Protein AF-A0A832W945-F1 (afdb_monomer_lite)

Foldseek 3Di:
DDDDDQQAANEDEQEDADPVSVVVCVVCLPSNHAYEYEELDHDPNVVVCVVVVSYHYDRDHD

Secondary structure (DSSP, 8-state):
-------TT-EEEEE--SHHHHHHHHHHTTTT-EEEEEES---HHHHHHHHTTSSEEEE---

pLDDT: mean 96.41, std 3.77, range [73.62, 98.44]

Sequence (62 aa):
MIINLNLEGKKIIVVGGGNEAEKRIKSILNEKCEITVISDSVNTQISKLVKTKKIKLKKQKI

Structure (mmCIF, N/CA/C/O backbone):
data_AF-A0A832W945-F1
#
_entry.id   AF-A0A832W945-F1
#
loop_
_atom_site.group_PDB
_atom_site.id
_atom_site.type_symbol
_atom_site.label_atom_id
_atom_site.label_alt_id
_atom_site.label_comp_id
_atom_site.label_asym_id
_atom_site.label_entity_id
_atom_site.label_seq_id
_atom_site.pdbx_PDB_ins_code
_atom_site.Cartn_x
_atom_site.Cartn_y
_atom_site.Cartn_z
_atom_site.occupancy
_atom_site.B_iso_or_equiv
_atom_site.auth_seq_id
_atom_site.auth_comp_id
_atom_site.auth_asym_id
_atom_site.auth_atom_id
_atom_site.pdbx_PDB_model_num
ATOM 1 N N . MET A 1 1 ? -12.540 25.069 -3.916 1.00 83.25 1 MET A N 1
ATOM 2 C CA . MET A 1 1 ? -13.251 24.515 -2.743 1.00 83.25 1 MET A CA 1
ATOM 3 C C . MET A 1 1 ? -12.424 23.364 -2.198 1.00 83.25 1 MET A C 1
ATOM 5 O O . MET A 1 1 ? -12.079 22.487 -2.977 1.00 83.25 1 MET A O 1
ATOM 9 N N . ILE A 1 2 ? -12.042 23.405 -0.922 1.00 92.81 2 ILE A N 1
ATOM 10 C CA . ILE A 1 2 ? -11.312 22.313 -0.261 1.00 92.81 2 ILE A CA 1
ATOM 11 C C . ILE A 1 2 ? -12.344 21.502 0.523 1.00 92.81 2 ILE A C 1
ATOM 13 O O . ILE A 1 2 ? -13.134 22.083 1.261 1.00 92.81 2 ILE A O 1
ATOM 17 N N . ILE A 1 3 ? -12.364 20.184 0.327 1.00 93.69 3 ILE A N 1
ATOM 18 C CA . ILE A 1 3 ? -13.306 19.263 0.975 1.00 93.69 3 ILE A CA 1
ATOM 19 C C . ILE A 1 3 ? -12.490 18.127 1.581 1.00 93.69 3 ILE A C 1
ATOM 21 O O . ILE A 1 3 ? -11.620 17.575 0.907 1.00 93.69 3 ILE A O 1
ATOM 25 N N . ASN A 1 4 ? -12.785 17.767 2.829 1.00 93.44 4 ASN A N 1
ATOM 26 C CA . ASN A 1 4 ? -12.260 16.545 3.421 1.00 93.44 4 ASN A CA 1
ATOM 27 C C . ASN A 1 4 ? -13.205 15.378 3.099 1.00 93.44 4 ASN A C 1
ATOM 29 O O . ASN A 1 4 ? -14.403 15.460 3.370 1.00 93.44 4 ASN A O 1
ATOM 33 N N . LEU A 1 5 ? -12.684 14.311 2.497 1.00 94.19 5 LEU A N 1
ATOM 34 C CA . LEU A 1 5 ? -13.474 13.137 2.131 1.00 94.19 5 LEU A CA 1
ATOM 35 C C . LEU A 1 5 ? -13.426 12.113 3.263 1.00 94.19 5 LEU A C 1
ATOM 37 O O . LEU A 1 5 ? -12.347 11.702 3.673 1.00 94.19 5 LEU A O 1
ATOM 41 N N . ASN A 1 6 ? -14.587 11.639 3.716 1.00 95.62 6 ASN A N 1
ATOM 42 C CA . ASN A 1 6 ? -14.640 10.485 4.610 1.00 95.62 6 ASN A CA 1
ATOM 43 C C . ASN A 1 6 ? -14.486 9.186 3.801 1.00 95.62 6 ASN A C 1
ATOM 45 O O . ASN A 1 6 ? -15.388 8.809 3.044 1.00 95.62 6 ASN A O 1
ATOM 49 N N . LEU A 1 7 ? -13.350 8.509 3.969 1.00 97.12 7 LEU A N 1
ATOM 50 C CA . LEU A 1 7 ? -13.019 7.274 3.255 1.00 97.12 7 LEU A CA 1
ATOM 51 C C . LEU A 1 7 ? -13.235 6.006 4.100 1.00 97.12 7 LEU A C 1
ATOM 53 O O . LEU A 1 7 ? -13.039 4.904 3.583 1.00 97.12 7 LEU A O 1
ATOM 57 N N . GLU A 1 8 ? -13.680 6.128 5.354 1.00 97.50 8 GLU A N 1
ATOM 58 C CA . GLU A 1 8 ? -13.877 4.983 6.249 1.00 97.50 8 GLU A CA 1
ATOM 59 C C . GLU A 1 8 ? -14.868 3.975 5.645 1.00 97.50 8 GLU A C 1
ATOM 61 O O . GLU A 1 8 ? -15.973 4.320 5.210 1.00 97.50 8 GLU A O 1
ATOM 66 N N . GLY A 1 9 ? -14.437 2.713 5.546 1.00 97.00 9 GLY A N 1
ATOM 67 C CA . GLY A 1 9 ? -15.218 1.626 4.948 1.00 97.00 9 GLY A CA 1
ATOM 68 C C . GLY A 1 9 ? -15.493 1.769 3.444 1.00 97.00 9 GLY A C 1
ATOM 69 O O . GLY A 1 9 ? -16.239 0.970 2.876 1.00 97.00 9 GLY A O 1
ATOM 70 N N . LYS A 1 10 ? -14.926 2.775 2.763 1.00 98.00 10 LYS A N 1
ATOM 71 C CA . LYS A 1 10 ? -15.086 2.950 1.313 1.00 98.00 10 LYS A CA 1
ATOM 72 C C . LYS A 1 10 ? -14.093 2.083 0.550 1.00 98.00 10 LYS A C 1
ATOM 74 O O . LYS A 1 10 ? -12.948 1.902 0.959 1.00 98.00 10 LYS A O 1
ATOM 79 N N . LYS A 1 11 ? -14.531 1.579 -0.605 1.00 98.00 11 LYS A N 1
ATO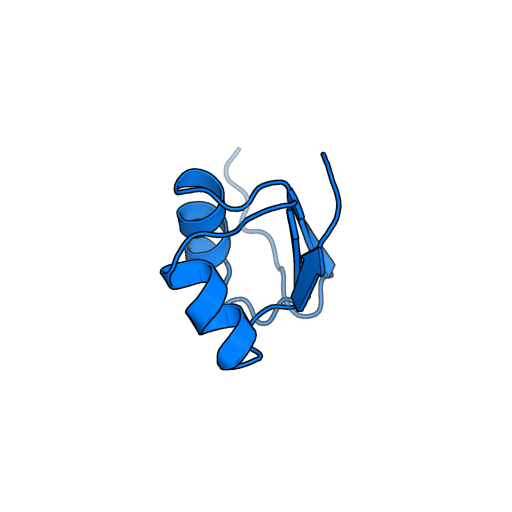M 80 C CA . LYS A 1 11 ? -13.683 0.836 -1.543 1.00 98.00 11 LYS A CA 1
ATOM 81 C C . LYS A 1 11 ? -12.937 1.816 -2.437 1.00 98.00 11 LYS A C 1
ATOM 83 O O . LYS A 1 11 ? -13.566 2.636 -3.101 1.00 98.00 11 LYS A O 1
ATOM 88 N N . ILE A 1 12 ? -11.615 1.698 -2.484 1.00 97.94 12 ILE A N 1
ATOM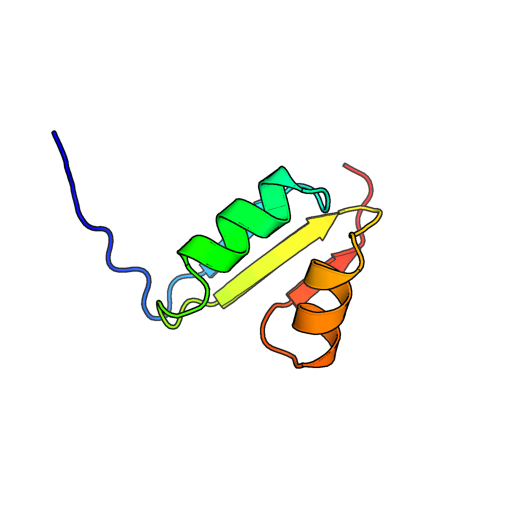 89 C CA . ILE A 1 12 ? -10.748 2.540 -3.308 1.00 97.94 12 ILE A CA 1
ATOM 90 C C . ILE A 1 12 ? -9.940 1.659 -4.247 1.00 97.94 12 ILE A C 1
ATOM 92 O O . ILE A 1 12 ? -9.303 0.691 -3.829 1.00 97.94 12 ILE A O 1
ATOM 96 N N . ILE A 1 13 ? -9.961 2.017 -5.527 1.00 98.00 13 ILE A N 1
ATOM 97 C CA . ILE A 1 13 ? -9.165 1.364 -6.559 1.00 98.00 13 ILE A CA 1
ATOM 98 C C . ILE A 1 13 ? -8.028 2.302 -6.947 1.00 98.00 13 ILE A C 1
ATOM 100 O O . ILE A 1 13 ? -8.257 3.451 -7.316 1.00 98.00 13 ILE A O 1
ATOM 104 N N . VAL A 1 14 ? -6.802 1.794 -6.881 1.00 97.81 14 VAL A N 1
ATOM 105 C CA . VAL A 1 14 ? -5.605 2.470 -7.383 1.00 97.81 14 VAL A CA 1
ATOM 106 C C . VAL A 1 14 ? -5.100 1.682 -8.583 1.00 97.81 14 VAL A C 1
ATOM 108 O O . VAL A 1 14 ? -4.829 0.489 -8.471 1.00 97.81 14 VAL A O 1
ATOM 111 N N . VAL A 1 15 ? -4.993 2.333 -9.737 1.00 97.69 15 VAL A N 1
ATOM 112 C CA . VAL A 1 15 ? -4.472 1.718 -10.964 1.00 97.69 15 VAL A CA 1
ATOM 113 C C . VAL A 1 15 ? -3.006 2.116 -11.131 1.00 97.69 15 VAL A C 1
ATOM 115 O O . VAL A 1 15 ? -2.672 3.300 -11.082 1.00 97.69 15 VAL A O 1
ATOM 118 N N . GLY A 1 16 ? -2.140 1.119 -11.301 1.00 96.75 16 GLY A N 1
ATOM 119 C CA . GLY A 1 16 ? -0.687 1.264 -11.368 1.00 96.75 16 GLY A CA 1
ATOM 120 C C . GLY A 1 16 ? 0.025 0.892 -10.063 1.00 96.75 16 GLY A C 1
ATOM 121 O O . GLY A 1 16 ? -0.540 0.949 -8.972 1.00 96.75 16 GLY A O 1
ATOM 122 N N . GLY A 1 17 ? 1.297 0.501 -10.183 1.00 97.00 17 GLY A N 1
ATOM 123 C CA . GLY A 1 17 ? 2.127 0.007 -9.074 1.00 97.00 17 GLY A CA 1
ATOM 124 C C . GLY A 1 17 ? 3.469 0.724 -8.898 1.00 97.00 17 GLY A C 1
ATOM 125 O O . GLY A 1 17 ? 4.361 0.198 -8.232 1.00 97.00 17 GLY A O 1
ATOM 126 N N . GLY A 1 18 ? 3.631 1.8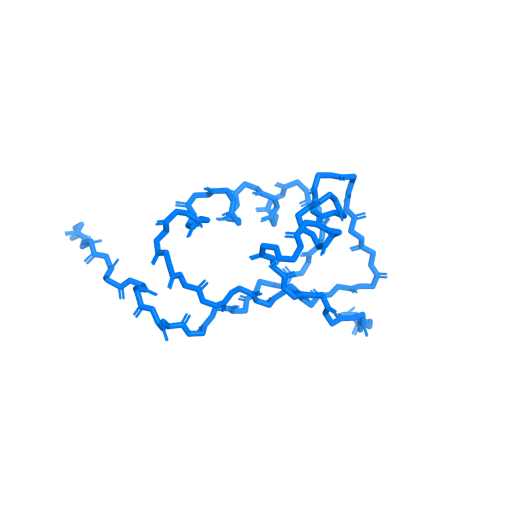97 -9.515 1.00 97.56 18 GLY A N 1
ATOM 127 C CA . GLY A 1 18 ? 4.837 2.722 -9.419 1.00 97.56 18 GLY A CA 1
ATOM 128 C C . GLY A 1 18 ? 4.833 3.697 -8.235 1.00 97.56 18 GLY A C 1
ATOM 129 O O . GLY A 1 18 ? 4.002 3.625 -7.329 1.00 97.56 18 GLY A O 1
ATOM 130 N N . ASN A 1 19 ? 5.749 4.664 -8.279 1.00 98.00 19 ASN A N 1
ATOM 131 C CA . ASN A 1 19 ? 5.953 5.637 -7.198 1.00 98.00 19 ASN A CA 1
ATOM 132 C C . ASN A 1 19 ? 4.722 6.525 -6.943 1.00 98.00 19 ASN A C 1
ATOM 134 O O . ASN A 1 19 ? 4.413 6.831 -5.793 1.00 98.00 19 ASN A O 1
ATOM 138 N N . GLU A 1 20 ? 3.982 6.905 -7.988 1.00 97.38 20 GLU A N 1
ATOM 139 C CA . GLU A 1 20 ? 2.770 7.722 -7.834 1.00 97.38 20 GLU A CA 1
ATOM 140 C C . GLU A 1 20 ? 1.624 6.949 -7.174 1.00 97.38 20 GLU A C 1
ATOM 142 O O . GLU A 1 20 ? 0.903 7.496 -6.337 1.00 97.38 20 GLU A O 1
ATOM 147 N N . ALA A 1 21 ? 1.495 5.655 -7.476 1.00 97.94 21 ALA A N 1
ATOM 148 C CA . ALA A 1 21 ? 0.548 4.789 -6.784 1.00 97.94 21 ALA A CA 1
ATOM 149 C C . ALA A 1 21 ? 0.918 4.654 -5.301 1.00 97.94 21 ALA A C 1
ATOM 151 O O . ALA A 1 21 ? 0.055 4.791 -4.438 1.00 97.94 21 ALA A O 1
ATOM 152 N N . GLU A 1 22 ? 2.204 4.469 -4.988 1.00 98.19 22 GLU A N 1
ATOM 153 C CA . GLU A 1 22 ? 2.682 4.389 -3.606 1.00 98.19 22 GLU A CA 1
ATOM 154 C C . GLU A 1 22 ? 2.356 5.660 -2.806 1.00 98.19 22 GLU A C 1
ATOM 156 O O . GLU A 1 22 ? 1.825 5.559 -1.698 1.00 98.19 22 GLU A O 1
ATOM 161 N N . LYS A 1 23 ? 2.632 6.851 -3.360 1.00 98.31 23 LYS A N 1
ATOM 162 C CA . LYS A 1 23 ? 2.319 8.137 -2.709 1.00 98.31 23 LYS A CA 1
ATOM 163 C C . LYS A 1 23 ? 0.826 8.261 -2.406 1.00 98.31 23 LYS A C 1
ATOM 165 O O . LYS A 1 23 ? 0.456 8.610 -1.285 1.00 98.31 23 LYS A O 1
ATOM 170 N N . ARG A 1 24 ? -0.029 7.921 -3.379 1.00 97.50 24 ARG A N 1
ATOM 171 C CA . ARG A 1 24 ? -1.490 7.952 -3.214 1.00 97.50 24 ARG A CA 1
ATOM 172 C C . ARG A 1 24 ? -1.945 6.978 -2.135 1.00 97.50 24 ARG A C 1
ATOM 174 O O . ARG A 1 24 ? -2.647 7.399 -1.227 1.00 97.50 24 ARG A O 1
ATOM 181 N N . ILE A 1 25 ? -1.483 5.727 -2.167 1.00 97.88 25 ILE A N 1
ATOM 182 C CA . ILE A 1 25 ? -1.817 4.717 -1.150 1.00 97.88 25 ILE A CA 1
ATOM 183 C C . ILE A 1 25 ? -1.423 5.205 0.246 1.00 97.88 25 ILE A C 1
ATOM 185 O O . ILE A 1 25 ? -2.237 5.143 1.161 1.00 97.88 25 ILE A O 1
ATOM 189 N N . LYS A 1 26 ? -0.204 5.734 0.413 1.00 97.12 26 LYS A N 1
ATOM 190 C CA . LYS A 1 26 ? 0.277 6.247 1.705 1.00 97.12 26 LYS A CA 1
ATOM 191 C C . LYS A 1 26 ? -0.597 7.372 2.257 1.00 97.12 26 LYS A C 1
ATOM 193 O O . LYS A 1 26 ? -0.829 7.390 3.460 1.00 97.12 26 LYS A O 1
ATOM 198 N N . SER A 1 27 ? -1.100 8.262 1.398 1.00 96.50 27 SER A N 1
ATOM 199 C CA . SER A 1 27 ? -1.936 9.393 1.827 1.00 96.50 27 SER A CA 1
ATOM 200 C C . SER A 1 27 ? -3.290 8.990 2.422 1.00 96.50 27 SER A C 1
ATOM 202 O O . SER A 1 27 ? -3.846 9.755 3.196 1.00 96.50 27 SER A O 1
ATOM 204 N N . ILE A 1 28 ? -3.796 7.793 2.102 1.00 96.50 28 ILE A N 1
ATOM 205 C CA . ILE A 1 28 ? -5.123 7.312 2.534 1.00 96.50 28 ILE A CA 1
ATOM 206 C C . ILE A 1 28 ? -5.064 6.030 3.378 1.00 96.50 28 ILE A C 1
ATOM 208 O O . ILE A 1 28 ? -6.097 5.492 3.771 1.00 96.50 28 ILE A O 1
ATOM 212 N N . LEU A 1 29 ? -3.864 5.512 3.663 1.00 95.88 29 LEU A N 1
ATOM 213 C CA . LEU A 1 29 ? -3.674 4.214 4.323 1.00 95.88 29 LEU A CA 1
ATOM 214 C C . LEU A 1 29 ? -4.281 4.164 5.733 1.00 95.88 29 LEU A C 1
ATOM 216 O O . LEU A 1 29 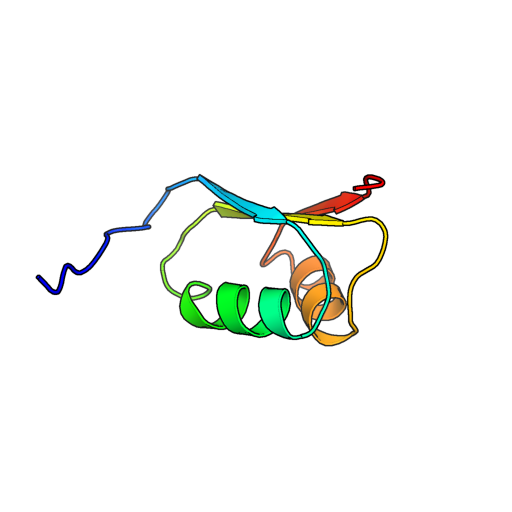? -4.702 3.103 6.186 1.00 95.88 29 LEU A O 1
ATOM 220 N N . ASN A 1 30 ? -4.317 5.310 6.414 1.00 95.56 30 ASN A N 1
ATOM 221 C CA . ASN A 1 30 ? -4.814 5.431 7.782 1.00 95.56 30 ASN A CA 1
ATOM 222 C C . ASN A 1 30 ? -6.311 5.776 7.851 1.00 95.56 30 ASN A C 1
ATOM 224 O O . ASN A 1 30 ? -6.883 5.761 8.935 1.00 95.56 30 ASN A O 1
ATOM 228 N N . GLU A 1 31 ? -6.967 6.005 6.710 1.00 96.12 31 GLU A N 1
ATOM 229 C CA . GLU A 1 31 ? -8.381 6.405 6.626 1.00 96.12 31 GLU A CA 1
ATOM 230 C C . GLU A 1 31 ? -9.358 5.219 6.741 1.00 96.12 31 GLU A C 1
ATOM 232 O O . GLU A 1 31 ? -10.528 5.329 6.385 1.00 96.12 31 GLU A O 1
ATOM 237 N N . LYS A 1 32 ? -8.880 4.047 7.192 1.00 95.06 32 LYS A N 1
ATOM 238 C CA . LYS A 1 32 ? -9.668 2.806 7.352 1.00 95.06 32 LYS A CA 1
ATOM 239 C C . LYS A 1 32 ? -10.505 2.440 6.113 1.00 95.06 32 LYS A C 1
ATOM 241 O O . LYS A 1 32 ? -11.626 1.935 6.216 1.00 95.06 32 LYS A O 1
ATOM 246 N N . CYS A 1 33 ? -9.962 2.710 4.932 1.00 96.81 33 CYS A N 1
ATOM 247 C CA . CYS A 1 33 ? -10.578 2.378 3.656 1.00 96.81 33 CYS A CA 1
ATOM 248 C C . CYS A 1 33 ? -10.118 1.000 3.153 1.00 96.81 33 CYS A C 1
ATOM 250 O O . CYS A 1 33 ? -9.082 0.468 3.557 1.00 96.81 33 CYS A O 1
ATOM 252 N N . GLU A 1 34 ? -10.883 0.413 2.236 1.00 97.88 34 GLU A N 1
ATOM 253 C CA . GLU A 1 34 ? -10.519 -0.831 1.564 1.00 97.88 34 GLU A CA 1
ATOM 254 C C . GLU A 1 34 ? -9.795 -0.541 0.247 1.00 97.88 34 GLU A C 1
ATOM 256 O O . GLU A 1 34 ? -10.423 -0.273 -0.781 1.00 97.88 34 GLU A O 1
ATOM 261 N N . ILE A 1 35 ? -8.465 -0.633 0.255 1.00 98.38 35 ILE A N 1
ATOM 262 C CA . ILE A 1 35 ? -7.641 -0.322 -0.918 1.00 98.38 35 ILE A CA 1
ATOM 263 C C . ILE A 1 35 ? -7.381 -1.582 -1.749 1.00 98.38 35 ILE A C 1
ATOM 265 O O . ILE A 1 35 ? -6.854 -2.583 -1.254 1.00 98.38 35 ILE A O 1
ATOM 269 N N . THR A 1 36 ? -7.685 -1.503 -3.045 1.00 98.44 36 THR A N 1
ATOM 270 C CA . THR A 1 36 ? -7.293 -2.487 -4.059 1.00 98.44 36 THR A CA 1
ATOM 271 C C . THR A 1 36 ? -6.400 -1.832 -5.105 1.00 98.44 36 THR A C 1
ATOM 273 O O . THR A 1 36 ? -6.805 -0.886 -5.774 1.00 98.44 36 THR A O 1
ATOM 276 N N . VAL A 1 37 ? -5.190 -2.355 -5.272 1.00 98.25 37 VAL A N 1
ATOM 277 C CA . VAL A 1 37 ? -4.269 -1.962 -6.339 1.00 98.25 37 VAL A CA 1
ATOM 278 C C . VAL A 1 37 ? -4.462 -2.899 -7.520 1.00 98.25 37 VAL A C 1
ATOM 280 O O . VAL A 1 37 ? -4.437 -4.116 -7.347 1.00 98.25 37 VAL A O 1
ATOM 283 N N . ILE A 1 38 ? -4.643 -2.349 -8.714 1.00 98.25 38 ILE A N 1
ATOM 284 C CA . ILE A 1 38 ? -4.656 -3.098 -9.972 1.00 98.25 38 ILE A CA 1
ATOM 285 C C . ILE A 1 38 ? -3.373 -2.739 -10.708 1.00 98.25 38 ILE A C 1
ATOM 287 O O . ILE A 1 38 ? -3.140 -1.557 -10.947 1.00 98.25 38 ILE A O 1
ATOM 291 N N . SER A 1 39 ? -2.524 -3.725 -11.004 1.00 97.69 39 S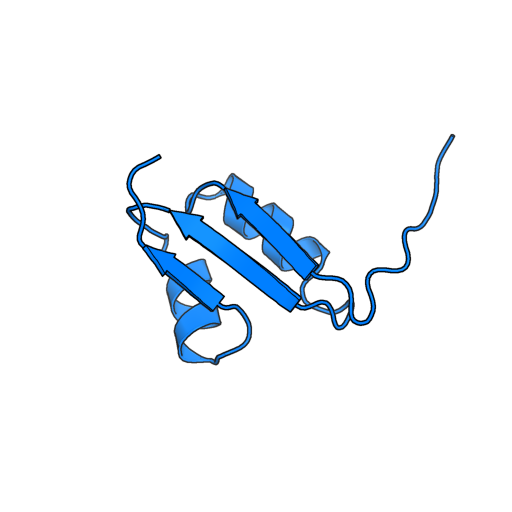ER A N 1
ATOM 292 C CA . SER A 1 39 ? -1.268 -3.525 -11.744 1.00 97.69 39 SER A CA 1
ATOM 293 C C . SER A 1 39 ? -0.655 -4.853 -12.183 1.00 97.69 39 SER A C 1
ATOM 295 O O . SER A 1 39 ? -0.848 -5.868 -11.514 1.00 97.69 39 SER A O 1
ATOM 297 N N . ASP A 1 40 ? 0.123 -4.862 -13.261 1.00 96.88 40 ASP A N 1
ATOM 298 C CA . ASP A 1 40 ? 0.903 -6.031 -13.690 1.00 96.88 40 ASP A CA 1
ATOM 299 C C . ASP A 1 40 ? 2.141 -6.254 -12.801 1.00 96.88 40 ASP A C 1
ATOM 301 O O . ASP A 1 40 ? 2.551 -7.386 -12.528 1.00 96.88 40 ASP A O 1
ATOM 305 N N . SER A 1 41 ? 2.676 -5.158 -12.271 1.00 96.75 41 SER A N 1
ATOM 306 C CA . SER A 1 41 ? 3.867 -5.071 -11.439 1.00 96.75 41 SER A CA 1
ATOM 307 C C . SER A 1 41 ? 3.672 -4.031 -10.330 1.00 96.75 41 SER A C 1
ATOM 309 O O . SER A 1 41 ? 2.894 -3.087 -10.469 1.00 96.75 41 SER A O 1
ATOM 311 N N . VAL A 1 42 ? 4.343 -4.206 -9.191 1.00 98.06 42 VAL A N 1
ATOM 312 C CA . VAL A 1 42 ? 4.312 -3.242 -8.080 1.00 98.06 42 VAL A CA 1
ATOM 313 C C . VAL A 1 42 ? 5.705 -3.045 -7.508 1.00 98.06 42 VAL A C 1
ATOM 315 O O . VAL A 1 42 ? 6.503 -3.983 -7.470 1.00 98.06 42 VAL A O 1
ATOM 318 N N . ASN A 1 43 ? 5.987 -1.841 -7.021 1.00 98.12 43 ASN A N 1
ATOM 319 C CA . ASN A 1 43 ? 7.249 -1.558 -6.362 1.00 98.12 43 ASN A CA 1
ATOM 320 C C . ASN A 1 43 ? 7.366 -2.267 -4.996 1.00 98.12 43 ASN A C 1
ATOM 322 O O . ASN A 1 43 ? 6.409 -2.826 -4.444 1.00 98.12 43 ASN A O 1
ATOM 326 N N . THR A 1 44 ? 8.568 -2.228 -4.420 1.00 98.25 44 THR A N 1
ATOM 327 C CA . THR A 1 44 ? 8.890 -2.928 -3.170 1.00 98.25 44 THR A CA 1
ATOM 328 C C . THR A 1 44 ? 8.021 -2.481 -1.991 1.00 98.25 44 THR A C 1
ATOM 330 O O . THR A 1 44 ? 7.689 -3.297 -1.133 1.00 98.25 44 THR A O 1
ATOM 333 N N . GLN A 1 45 ? 7.630 -1.206 -1.930 1.00 98.19 45 GLN A N 1
ATOM 334 C CA . GLN A 1 45 ? 6.835 -0.676 -0.821 1.00 98.19 45 GLN A CA 1
ATOM 335 C C . GLN A 1 45 ? 5.382 -1.144 -0.906 1.00 98.19 45 GLN A C 1
ATOM 337 O O . GLN A 1 45 ? 4.847 -1.656 0.076 1.00 98.19 45 GLN A O 1
ATOM 342 N N . ILE A 1 46 ? 4.770 -1.078 -2.090 1.00 98.12 46 ILE A N 1
ATOM 343 C CA . ILE A 1 46 ? 3.430 -1.626 -2.332 1.00 98.12 46 ILE A CA 1
ATOM 344 C C . ILE A 1 46 ? 3.434 -3.140 -2.076 1.00 98.12 46 ILE A C 1
ATOM 346 O O . ILE A 1 46 ? 2.547 -3.649 -1.396 1.00 98.12 46 ILE A O 1
ATOM 350 N N . SER A 1 47 ? 4.477 -3.860 -2.504 1.00 98.19 47 SER A N 1
ATOM 351 C CA . SER A 1 47 ? 4.638 -5.293 -2.210 1.00 98.19 47 SER A CA 1
ATOM 352 C C . SER A 1 47 ? 4.655 -5.592 -0.701 1.00 98.19 47 SER A C 1
ATOM 354 O O . SER A 1 47 ? 3.992 -6.526 -0.246 1.00 98.19 47 SER A O 1
ATOM 356 N N . LYS A 1 48 ? 5.337 -4.774 0.115 1.00 98.44 48 LYS A N 1
ATOM 357 C CA . LYS A 1 48 ? 5.306 -4.895 1.587 1.00 98.44 48 LYS A CA 1
ATOM 358 C C . LYS A 1 48 ? 3.904 -4.660 2.159 1.00 98.44 48 LYS A C 1
ATOM 360 O O . LYS A 1 48 ? 3.486 -5.386 3.062 1.00 98.44 48 LYS A O 1
ATOM 365 N N . LEU A 1 49 ? 3.164 -3.681 1.638 1.00 97.94 49 LEU A N 1
ATOM 366 C CA . LEU A 1 49 ? 1.787 -3.407 2.070 1.00 97.94 49 LEU A CA 1
ATOM 367 C C . LEU A 1 49 ? 0.840 -4.572 1.745 1.00 97.94 49 LEU A C 1
ATOM 369 O O . LEU A 1 49 ? 0.006 -4.932 2.573 1.00 97.94 49 LEU A O 1
ATOM 373 N N . VAL A 1 50 ? 1.016 -5.212 0.586 1.00 97.75 50 VAL A N 1
ATOM 374 C CA . VAL A 1 50 ? 0.279 -6.432 0.217 1.00 97.75 50 VAL A CA 1
ATOM 375 C C . VAL A 1 50 ? 0.621 -7.583 1.169 1.00 97.75 50 VAL A C 1
ATOM 377 O O . VAL A 1 50 ? -0.278 -8.231 1.699 1.00 97.75 50 VAL A O 1
ATOM 380 N N . LYS A 1 51 ? 1.912 -7.815 1.450 1.00 98.00 51 LYS A N 1
ATOM 381 C CA . LYS A 1 51 ? 2.366 -8.879 2.371 1.00 98.00 51 LYS A CA 1
ATOM 382 C C . LYS A 1 51 ? 1.840 -8.697 3.795 1.00 98.00 51 LYS A C 1
ATOM 384 O O . LYS A 1 51 ? 1.489 -9.671 4.450 1.00 98.00 51 LYS A O 1
ATOM 389 N N . THR A 1 52 ? 1.750 -7.451 4.254 1.00 97.31 52 THR A N 1
ATOM 390 C CA . THR A 1 52 ? 1.176 -7.095 5.563 1.00 97.31 52 THR A CA 1
ATOM 391 C C . THR A 1 52 ? -0.354 -7.028 5.553 1.00 97.31 52 THR A C 1
ATOM 393 O O . THR A 1 52 ? -0.947 -6.624 6.549 1.00 97.31 52 THR A O 1
ATOM 396 N N . LYS A 1 53 ? -1.002 -7.430 4.447 1.00 96.31 53 LYS A N 1
ATOM 397 C CA . LYS A 1 53 ? -2.461 -7.434 4.243 1.00 96.31 53 LYS A CA 1
ATOM 398 C C . LYS A 1 53 ? -3.132 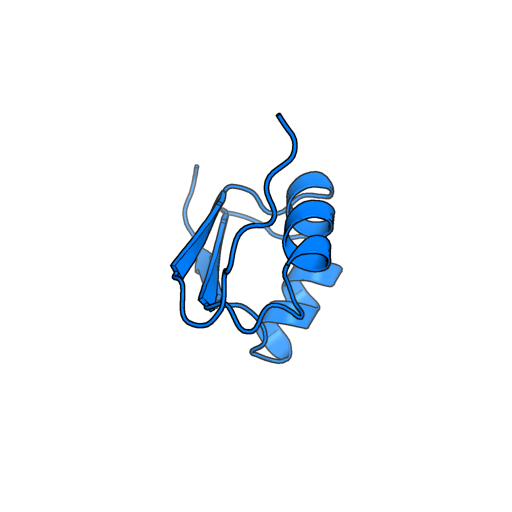-6.069 4.440 1.00 96.31 53 LYS A C 1
ATOM 400 O O . LYS A 1 53 ? -4.342 -6.006 4.627 1.00 96.31 53 LYS A O 1
ATOM 405 N N . LYS A 1 54 ? -2.368 -4.975 4.356 1.00 96.88 54 LYS A N 1
ATOM 406 C CA . LYS A 1 54 ? -2.906 -3.610 4.453 1.00 96.88 54 LYS A CA 1
ATOM 407 C C . LYS A 1 54 ? -3.660 -3.191 3.192 1.00 96.88 54 LYS A C 1
ATOM 409 O O . LYS A 1 54 ? -4.545 -2.351 3.265 1.00 96.88 54 LYS A O 1
ATOM 414 N N . ILE A 1 55 ? -3.301 -3.765 2.044 1.00 97.75 55 ILE A N 1
ATOM 415 C CA . ILE A 1 55 ? -3.946 -3.519 0.750 1.00 97.75 55 ILE A CA 1
ATOM 416 C C . ILE A 1 55 ? -4.112 -4.835 -0.016 1.00 97.75 55 ILE A C 1
ATOM 418 O O . ILE A 1 55 ? -3.346 -5.782 0.184 1.00 97.75 55 ILE A O 1
ATOM 422 N N . LYS A 1 56 ? -5.080 -4.884 -0.934 1.00 98.25 56 LYS A N 1
ATOM 423 C CA . LYS A 1 56 ? -5.273 -5.999 -1.873 1.00 98.25 56 LYS A CA 1
ATOM 424 C C . LYS A 1 56 ? -4.558 -5.683 -3.188 1.00 98.25 56 LYS A C 1
ATOM 426 O O . LYS A 1 56 ? -4.593 -4.544 -3.642 1.00 98.25 56 LYS A O 1
ATOM 431 N N . LEU A 1 57 ? -3.937 -6.678 -3.819 1.00 98.00 57 LEU A N 1
ATOM 432 C CA . LEU A 1 57 ? -3.372 -6.554 -5.167 1.00 98.00 57 LEU A CA 1
ATOM 433 C C . LEU A 1 57 ? -4.129 -7.471 -6.123 1.00 98.00 57 LEU A C 1
ATOM 435 O O . LEU A 1 57 ? -4.142 -8.686 -5.939 1.00 98.00 57 LEU A O 1
ATOM 439 N N . LYS A 1 58 ? -4.704 -6.889 -7.171 1.00 97.81 58 LYS A N 1
ATOM 440 C CA . LYS A 1 58 ? -5.205 -7.603 -8.339 1.00 97.81 58 LYS A CA 1
ATOM 441 C C . LYS A 1 58 ? -4.163 -7.487 -9.445 1.00 97.81 58 LYS A C 1
ATOM 443 O O . LYS A 1 58 ? -4.024 -6.433 -10.064 1.00 97.81 58 LYS A O 1
ATOM 448 N N . LYS A 1 59 ? -3.431 -8.574 -9.695 1.00 95.88 59 LYS A N 1
ATOM 449 C CA . LYS A 1 59 ? -2.516 -8.625 -10.837 1.00 95.88 59 LYS A CA 1
ATOM 450 C C . LYS A 1 59 ? -3.314 -8.646 -12.133 1.00 95.88 59 LYS A C 1
ATOM 452 O O . LYS A 1 59 ? -4.066 -9.585 -12.375 1.00 95.88 59 LYS A O 1
ATOM 457 N N . GLN A 1 60 ? -3.169 -7.602 -12.935 1.00 95.00 60 GLN A N 1
ATOM 458 C CA . GLN A 1 60 ? -3.852 -7.462 -14.215 1.00 95.00 60 GLN A CA 1
ATOM 459 C C . GLN A 1 60 ? -3.012 -6.561 -15.117 1.00 95.00 60 GLN A C 1
ATOM 461 O O . GLN A 1 60 ? -2.512 -5.539 -14.652 1.00 95.00 60 GLN A O 1
ATOM 466 N N . LYS A 1 61 ? -2.873 -6.935 -16.392 1.00 89.06 61 LYS A N 1
ATOM 467 C CA . LYS A 1 61 ? -2.289 -6.054 -17.406 1.00 89.06 61 LYS A CA 1
ATOM 468 C C . LYS A 1 61 ? -3.210 -4.842 -17.593 1.00 89.06 61 LYS A C 1
ATOM 470 O O . LYS A 1 61 ? -4.423 -5.028 -17.719 1.00 89.06 61 LYS A O 1
ATOM 475 N N . ILE A 1 62 ? -2.636 -3.645 -17.523 1.00 73.62 62 ILE A N 1
ATOM 476 C CA . ILE A 1 62 ? -3.328 -2.362 -17.714 1.00 73.62 62 ILE A CA 1
ATOM 477 C C . ILE A 1 62 ? -2.994 -1.848 -19.108 1.00 73.62 62 ILE A C 1
ATOM 479 O O . ILE A 1 62 ? -1.831 -2.055 -19.525 1.00 73.62 62 ILE A O 1
#

Radius of gyration: 11.61 Å; chains: 1; bounding box: 24×33×26 Å